Protein AF-A0AAE7J3V5-F1 (afdb_monomer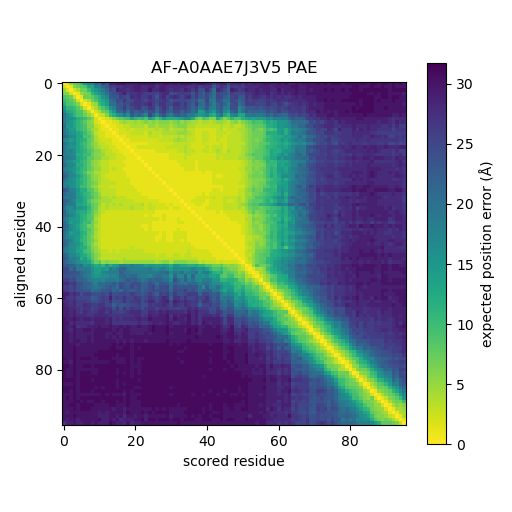)

Nearest PDB structures (foldseek):
  2dam-assembly1_A  TM=4.333E-01  e=5.849E+00  Homo sapiens

Structure (mmCIF, N/CA/C/O backbone):
data_AF-A0AAE7J3V5-F1
#
_entry.id   AF-A0AAE7J3V5-F1
#
loop_
_atom_site.group_PDB
_atom_site.id
_atom_site.type_symbol
_atom_site.label_atom_id
_atom_site.label_alt_id
_atom_site.label_comp_id
_atom_site.label_asym_id
_atom_site.label_entity_id
_atom_site.label_seq_id
_atom_site.pdbx_PDB_ins_code
_atom_site.Cartn_x
_atom_site.Cartn_y
_atom_site.Cartn_z
_atom_site.occupancy
_atom_site.B_iso_or_equiv
_atom_site.auth_seq_id
_atom_site.auth_comp_id
_atom_site.auth_asym_id
_atom_site.auth_atom_id
_atom_site.pdbx_PDB_model_num
ATOM 1 N N . MET A 1 1 ? 2.082 12.326 41.416 1.00 49.47 1 MET A N 1
ATOM 2 C CA . MET A 1 1 ? 0.966 12.923 40.647 1.00 49.47 1 MET A CA 1
ATOM 3 C C . MET A 1 1 ? 1.430 13.110 39.204 1.00 49.47 1 MET A C 1
ATOM 5 O O . MET A 1 1 ? 2.551 13.563 39.048 1.00 49.47 1 MET A O 1
ATOM 9 N N . ASN A 1 2 ? 0.601 12.749 38.207 1.00 49.44 2 ASN A N 1
ATOM 10 C CA . ASN A 1 2 ? 0.744 12.995 36.744 1.00 49.44 2 ASN A CA 1
ATOM 11 C C . ASN A 1 2 ? 0.938 11.767 35.818 1.00 49.44 2 ASN A C 1
ATOM 13 O O . ASN A 1 2 ? 1.524 11.871 34.750 1.00 49.44 2 ASN A O 1
ATOM 17 N N . ASN A 1 3 ? 0.323 10.627 36.156 1.00 55.09 3 ASN A N 1
ATOM 18 C CA . ASN A 1 3 ? 0.124 9.472 35.256 1.00 55.09 3 ASN A CA 1
ATOM 19 C C . ASN A 1 3 ? -1.255 9.503 34.553 1.00 55.09 3 ASN A C 1
ATOM 21 O O . ASN A 1 3 ? -1.957 8.495 34.519 1.00 55.09 3 ASN A O 1
ATOM 25 N N . ARG A 1 4 ? -1.712 10.661 34.055 1.00 56.12 4 ARG A N 1
ATOM 26 C CA . ARG A 1 4 ? -3.101 10.810 33.559 1.00 56.12 4 ARG A CA 1
ATOM 27 C C . ARG A 1 4 ? -3.275 11.305 32.131 1.00 56.12 4 ARG A C 1
ATOM 29 O O . ARG A 1 4 ? -4.404 11.538 31.736 1.00 56.12 4 ARG A O 1
ATOM 36 N N . ILE A 1 5 ? -2.211 11.373 31.337 1.00 58.59 5 ILE A N 1
ATOM 37 C CA . ILE A 1 5 ? -2.322 11.564 29.885 1.00 58.59 5 ILE A CA 1
ATOM 38 C C . ILE A 1 5 ? -1.302 10.637 29.207 1.00 58.59 5 ILE A C 1
ATOM 40 O O . ILE A 1 5 ? -0.435 11.055 28.452 1.00 58.59 5 ILE A O 1
ATOM 44 N N . ARG A 1 6 ? -1.429 9.321 29.433 1.00 53.75 6 ARG A N 1
ATOM 45 C CA . ARG A 1 6 ? -1.160 8.375 28.340 1.00 53.75 6 ARG A CA 1
ATOM 46 C C . ARG A 1 6 ? -2.332 8.508 27.372 1.00 53.75 6 ARG A C 1
ATOM 48 O O . ARG A 1 6 ? -3.134 7.593 27.229 1.00 53.75 6 ARG A O 1
ATOM 55 N N . VAL A 1 7 ? -2.459 9.681 26.739 1.00 55.88 7 VAL A N 1
ATOM 56 C CA . VAL A 1 7 ? -3.067 9.735 25.410 1.00 55.88 7 VAL A CA 1
ATOM 57 C C . VAL A 1 7 ? -2.395 8.595 24.683 1.00 55.88 7 VAL A C 1
ATOM 59 O O . VAL A 1 7 ? -1.166 8.508 24.705 1.00 55.88 7 VAL A O 1
ATOM 62 N N . LEU A 1 8 ? -3.198 7.659 24.194 1.00 57.03 8 LEU A N 1
ATOM 63 C CA . LEU A 1 8 ? -2.754 6.558 23.373 1.00 57.03 8 LEU A CA 1
ATOM 64 C C . LEU A 1 8 ? -2.089 7.163 22.133 1.00 57.03 8 LEU A C 1
ATOM 66 O O . LEU A 1 8 ? -2.703 7.248 21.073 1.00 57.03 8 LEU A O 1
ATOM 70 N N . GLN A 1 9 ? -0.851 7.641 22.282 1.00 52.81 9 GLN A N 1
ATOM 71 C CA . GLN A 1 9 ? 0.050 7.996 21.212 1.00 52.81 9 GLN A CA 1
ATOM 72 C C . GLN A 1 9 ? 0.217 6.691 20.459 1.00 52.81 9 GLN A C 1
ATOM 74 O O . GLN A 1 9 ? 1.059 5.857 20.794 1.00 52.81 9 GLN A O 1
ATOM 79 N N . ARG A 1 10 ? -0.650 6.484 19.468 1.00 63.28 10 ARG A N 1
ATOM 80 C CA . ARG A 1 10 ? -0.405 5.579 18.361 1.00 63.28 10 ARG A CA 1
ATOM 81 C C . ARG A 1 10 ? 0.848 6.127 17.705 1.00 63.28 10 ARG A C 1
ATOM 83 O O . ARG A 1 10 ? 0.781 6.993 16.842 1.00 63.28 10 ARG A O 1
ATOM 90 N N . GLN A 1 11 ? 1.998 5.737 18.242 1.00 78.88 11 GLN A N 1
ATOM 91 C CA . GLN A 1 11 ? 3.277 6.146 17.704 1.00 78.88 11 GLN A CA 1
ATOM 92 C C . GLN A 1 11 ? 3.321 5.618 16.273 1.00 78.88 11 GLN A C 1
ATOM 94 O O . GLN A 1 11 ? 3.126 4.410 16.096 1.00 78.88 11 GLN A O 1
ATOM 99 N N . PRO A 1 12 ? 3.555 6.475 15.266 1.00 85.75 12 PRO A N 1
ATOM 100 C CA . PRO A 1 12 ? 3.717 6.015 13.900 1.00 85.75 12 PRO A CA 1
ATOM 101 C C . PRO A 1 12 ? 4.795 4.932 13.859 1.00 85.75 12 PRO A C 1
ATOM 103 O O . PRO A 1 12 ? 5.914 5.132 14.339 1.00 85.75 12 PRO A O 1
ATOM 106 N N . LYS A 1 13 ? 4.449 3.758 13.332 1.00 89.06 13 LYS A N 1
ATOM 107 C CA . LYS A 1 13 ? 5.404 2.675 13.095 1.00 89.06 13 LYS A CA 1
ATOM 108 C C . LYS A 1 13 ? 5.666 2.607 11.601 1.00 89.06 13 LYS A C 1
ATOM 110 O O . LYS A 1 13 ? 4.741 2.419 10.818 1.00 89.06 13 LYS A O 1
ATOM 115 N N . ARG A 1 14 ? 6.929 2.780 11.212 1.00 91.75 14 ARG A N 1
ATOM 116 C CA . ARG A 1 14 ? 7.362 2.627 9.824 1.00 91.75 14 ARG A CA 1
ATOM 117 C C . ARG A 1 14 ? 7.730 1.172 9.583 1.00 91.75 14 ARG A C 1
ATOM 119 O O . ARG A 1 14 ? 8.587 0.633 10.277 1.00 91.75 14 ARG A O 1
ATOM 126 N N . ILE A 1 15 ? 7.100 0.579 8.583 1.00 92.38 15 ILE A N 1
ATOM 127 C CA . ILE A 1 15 ? 7.448 -0.741 8.067 1.00 92.38 15 ILE A CA 1
ATOM 128 C C . ILE A 1 15 ? 8.045 -0.577 6.669 1.00 92.38 15 ILE A C 1
ATOM 130 O O . ILE A 1 15 ? 7.619 0.293 5.910 1.00 92.38 15 ILE A O 1
ATOM 134 N N . SER A 1 16 ? 9.040 -1.398 6.350 1.00 95.19 16 SER A N 1
ATOM 135 C CA . SER A 1 16 ? 9.566 -1.549 4.994 1.00 95.19 16 SER A CA 1
ATOM 136 C C . SER A 1 16 ? 9.254 -2.963 4.537 1.00 95.19 16 SER A C 1
ATOM 138 O O . SER A 1 16 ? 9.530 -3.914 5.266 1.00 95.19 16 SER A O 1
ATOM 140 N N . ILE A 1 17 ? 8.693 -3.094 3.343 1.00 93.50 17 ILE A N 1
ATOM 141 C CA . ILE A 1 17 ? 8.385 -4.380 2.723 1.00 93.50 17 ILE A CA 1
ATOM 142 C C . ILE A 1 17 ? 8.913 -4.369 1.293 1.00 93.50 17 ILE A C 1
ATOM 144 O O . ILE A 1 17 ? 8.895 -3.331 0.632 1.00 93.50 17 ILE A O 1
ATOM 148 N N . THR A 1 18 ? 9.383 -5.518 0.822 1.00 97.25 18 THR A N 1
ATOM 149 C CA . THR A 1 18 ? 9.710 -5.702 -0.593 1.00 97.25 18 THR A CA 1
ATOM 150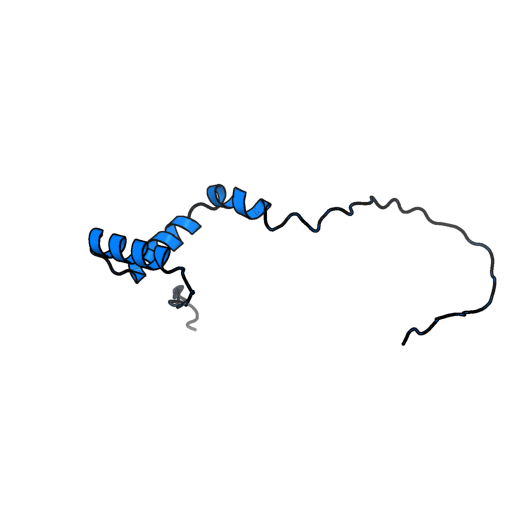 C C . THR A 1 18 ? 8.440 -6.118 -1.323 1.00 97.25 18 THR A C 1
ATOM 152 O O . THR A 1 18 ? 7.780 -7.073 -0.917 1.00 97.25 18 THR A O 1
ATOM 155 N N . LEU A 1 19 ? 8.098 -5.399 -2.390 1.00 95.56 19 LEU A N 1
ATOM 156 C CA . LEU A 1 19 ? 6.954 -5.686 -3.254 1.00 95.56 19 LEU A CA 1
ATOM 157 C C . LEU A 1 19 ? 7.442 -6.141 -4.629 1.00 95.56 19 LEU A C 1
ATOM 159 O O . LEU A 1 19 ? 8.555 -5.818 -5.043 1.00 95.56 19 LEU A O 1
ATOM 163 N N . SER A 1 20 ? 6.598 -6.877 -5.348 1.00 97.69 20 SER A N 1
ATOM 164 C CA . SER A 1 20 ? 6.832 -7.127 -6.768 1.00 97.69 20 SER A CA 1
ATOM 165 C C . SER A 1 20 ? 6.658 -5.832 -7.565 1.00 97.69 20 SER A C 1
ATOM 167 O O . SER A 1 20 ? 5.866 -4.962 -7.193 1.00 97.69 20 SER A O 1
ATOM 169 N N . HIS A 1 21 ? 7.379 -5.717 -8.680 1.00 97.69 21 HIS A N 1
ATOM 170 C CA . HIS A 1 21 ? 7.326 -4.540 -9.551 1.00 97.69 21 HIS A CA 1
ATOM 171 C C . HIS A 1 21 ? 5.893 -4.219 -10.001 1.00 97.69 21 HIS A C 1
ATOM 173 O O . HIS A 1 21 ? 5.438 -3.094 -9.835 1.00 97.69 21 HIS A O 1
ATOM 179 N N . ASN A 1 22 ? 5.140 -5.235 -10.432 1.00 97.88 22 ASN A N 1
ATOM 180 C CA . ASN A 1 22 ? 3.756 -5.067 -10.882 1.00 97.88 22 ASN 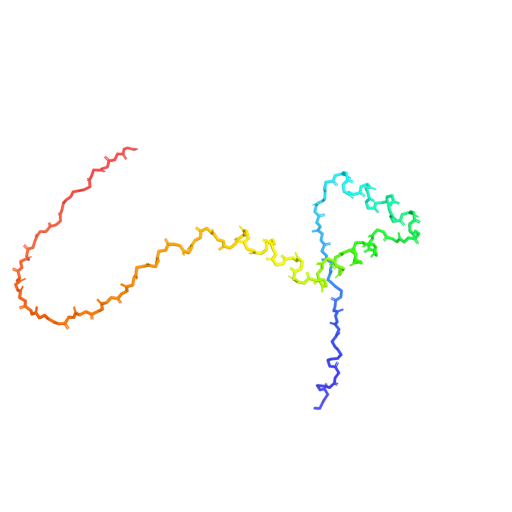A CA 1
ATOM 181 C C . ASN A 1 22 ? 2.840 -4.481 -9.793 1.00 97.88 22 ASN A C 1
ATOM 183 O O . ASN A 1 22 ? 1.954 -3.688 -10.092 1.00 97.88 22 ASN A O 1
ATOM 187 N N . VAL A 1 23 ? 3.039 -4.869 -8.527 1.00 97.31 23 VAL A N 1
ATOM 188 C CA . VAL A 1 23 ? 2.252 -4.334 -7.403 1.00 97.31 23 VAL A CA 1
ATOM 189 C C . VAL A 1 23 ? 2.640 -2.889 -7.118 1.00 97.31 23 VAL A C 1
ATOM 191 O O . VAL A 1 23 ? 1.764 -2.063 -6.880 1.00 97.31 23 VAL A O 1
ATOM 194 N N . HIS A 1 24 ? 3.936 -2.578 -7.154 1.00 97.81 24 HIS A N 1
ATOM 195 C CA . HIS A 1 24 ? 4.413 -1.209 -6.993 1.00 97.81 24 HIS A CA 1
ATOM 196 C C . HIS A 1 24 ? 3.822 -0.277 -8.059 1.00 97.81 24 HIS A C 1
ATOM 198 O O . HIS A 1 24 ? 3.296 0.778 -7.714 1.00 97.81 24 HIS A O 1
ATOM 204 N N . ASP A 1 25 ? 3.847 -0.686 -9.325 1.00 98.19 25 ASP A N 1
ATOM 205 C CA . ASP A 1 25 ? 3.356 0.138 -10.429 1.00 98.19 25 ASP A CA 1
ATOM 206 C C . ASP A 1 25 ? 1.842 0.337 -10.352 1.00 98.19 25 ASP A C 1
ATOM 208 O O . ASP A 1 25 ? 1.362 1.460 -10.471 1.00 98.19 25 ASP A O 1
ATOM 212 N N . ALA A 1 26 ? 1.088 -0.720 -10.034 1.00 98.00 26 ALA A N 1
ATOM 213 C CA . ALA A 1 26 ? -0.351 -0.610 -9.813 1.00 98.00 26 ALA A CA 1
ATOM 214 C C . ALA A 1 26 ? -0.696 0.346 -8.655 1.00 98.00 26 ALA A C 1
ATOM 216 O O . ALA A 1 26 ? -1.664 1.103 -8.745 1.00 98.00 26 ALA A O 1
ATOM 217 N N . LEU A 1 27 ? 0.088 0.331 -7.569 1.00 97.81 27 LEU A N 1
ATOM 218 C CA . LEU A 1 27 ? -0.074 1.276 -6.461 1.00 97.81 27 LEU A CA 1
ATOM 219 C C . LEU A 1 27 ? 0.248 2.709 -6.889 1.00 97.81 27 LEU A C 1
ATOM 221 O O . LEU A 1 27 ? -0.470 3.623 -6.487 1.00 97.81 27 LEU A O 1
ATOM 225 N N .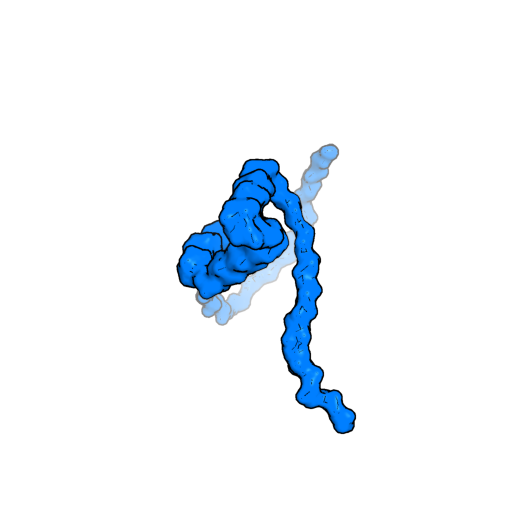 LEU A 1 28 ? 1.300 2.905 -7.686 1.00 98.19 28 LEU A N 1
ATOM 226 C CA . LEU A 1 28 ? 1.699 4.219 -8.176 1.00 98.19 28 LEU A CA 1
ATOM 227 C C . LEU A 1 28 ? 0.615 4.819 -9.075 1.00 98.19 28 LEU A C 1
ATOM 229 O O . LEU A 1 28 ? 0.093 5.879 -8.735 1.00 98.19 28 LEU A O 1
ATOM 233 N N . THR A 1 29 ? 0.201 4.105 -10.125 1.00 98.44 29 THR A N 1
ATOM 234 C CA . THR A 1 29 ? -0.858 4.552 -1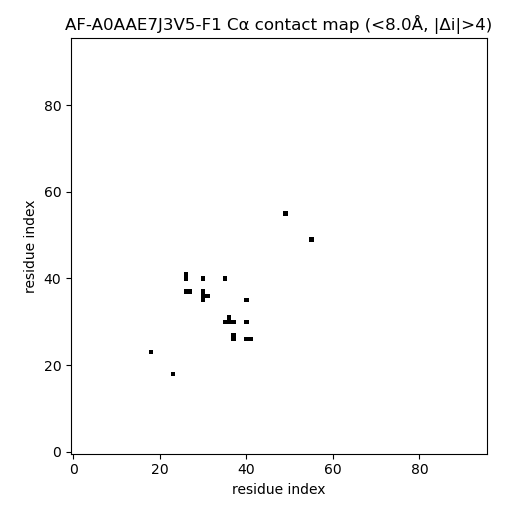1.045 1.00 98.44 29 THR A CA 1
ATOM 235 C C . THR A 1 29 ? -2.140 4.887 -10.290 1.00 98.44 29 THR A C 1
ATOM 237 O O . THR A 1 29 ? -2.676 5.982 -10.422 1.00 98.44 29 THR A O 1
ATOM 240 N N . ARG A 1 30 ? -2.590 3.993 -9.399 1.00 98.31 30 ARG A N 1
ATOM 241 C CA . ARG A 1 30 ? -3.795 4.241 -8.601 1.00 98.31 30 ARG A CA 1
ATOM 242 C C . ARG A 1 30 ? -3.651 5.460 -7.684 1.00 98.31 30 ARG A C 1
ATOM 244 O O . ARG A 1 30 ? -4.624 6.172 -7.457 1.00 98.31 30 ARG A O 1
ATOM 251 N N . SER A 1 31 ? -2.464 5.696 -7.126 1.00 98.12 31 SER A N 1
ATOM 252 C CA . SER A 1 31 ? -2.221 6.856 -6.263 1.00 98.12 31 SER A CA 1
ATOM 253 C C . SER A 1 31 ? -2.284 8.178 -7.034 1.00 98.12 31 SER A C 1
ATOM 255 O O . SER A 1 31 ? -2.828 9.155 -6.517 1.00 98.12 31 SER A O 1
ATOM 257 N N . GLU A 1 32 ? -1.799 8.186 -8.278 1.00 98.12 32 GLU A N 1
ATOM 258 C CA . GLU A 1 32 ? -1.868 9.330 -9.189 1.00 98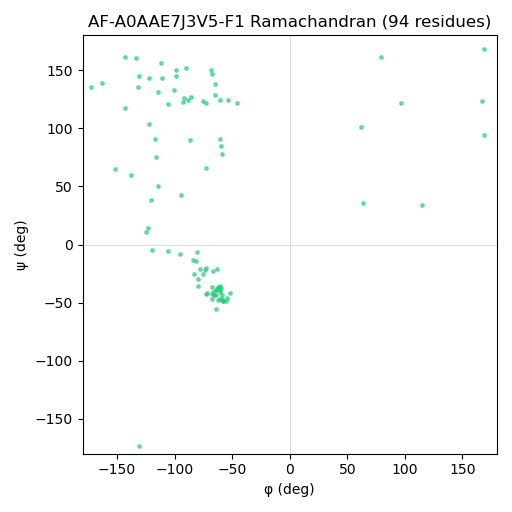.12 32 GLU A CA 1
ATOM 259 C C . GLU A 1 32 ? -3.314 9.608 -9.609 1.00 98.12 32 GLU A C 1
ATOM 261 O O . GLU A 1 32 ? -3.773 10.744 -9.478 1.00 98.12 32 GLU A O 1
ATOM 266 N N . ASP A 1 33 ? -4.055 8.565 -9.997 1.00 98.12 33 ASP A N 1
ATOM 267 C CA . ASP A 1 33 ? -5.473 8.656 -10.369 1.00 98.12 33 ASP A CA 1
ATOM 268 C C . ASP A 1 33 ? -6.345 9.177 -9.211 1.00 98.12 33 ASP A C 1
ATOM 270 O O . ASP A 1 33 ? -7.242 9.997 -9.409 1.00 98.12 33 ASP A O 1
ATOM 274 N N . GLU A 1 34 ? -6.080 8.725 -7.979 1.00 97.69 34 GLU A N 1
ATOM 275 C CA . GLU A 1 34 ? -6.788 9.176 -6.772 1.00 97.69 34 GLU A CA 1
ATOM 276 C C . GLU A 1 34 ? -6.268 10.522 -6.222 1.00 97.69 34 GLU A C 1
ATOM 278 O O . GLU A 1 34 ? -6.842 11.056 -5.267 1.00 97.69 34 GLU A O 1
ATOM 283 N N . GLY A 1 35 ? -5.179 11.068 -6.775 1.00 97.88 35 GLY A N 1
ATOM 284 C CA . GLY A 1 35 ? -4.577 12.327 -6.330 1.00 97.88 35 GLY A CA 1
ATOM 285 C C . GLY A 1 35 ? -4.029 12.290 -4.896 1.00 97.88 35 GLY A C 1
ATOM 286 O O . GLY A 1 35 ? -4.129 13.279 -4.166 1.00 97.88 35 GLY A O 1
ATOM 287 N N . ARG A 1 36 ? -3.474 11.153 -4.454 1.00 97.38 36 ARG A N 1
ATOM 288 C CA . ARG A 1 36 ? -2.925 10.961 -3.097 1.00 97.38 36 ARG A CA 1
ATOM 289 C C . ARG A 1 36 ? -1.556 10.301 -3.117 1.00 97.38 36 ARG A C 1
ATOM 291 O O . ARG A 1 36 ? -1.183 9.640 -4.073 1.00 97.38 36 ARG A O 1
ATOM 298 N N . SER A 1 37 ? -0.794 10.438 -2.032 1.00 97.94 37 SER A N 1
ATOM 299 C CA . SER A 1 37 ? 0.509 9.775 -1.955 1.00 97.94 37 SER A CA 1
ATOM 300 C C . SER A 1 37 ? 0.360 8.253 -1.882 1.00 97.94 37 SER A C 1
ATOM 302 O O . SER A 1 37 ? -0.536 7.733 -1.211 1.00 97.94 37 SER A O 1
ATOM 304 N N . VAL A 1 38 ? 1.315 7.530 -2.473 1.00 97.00 38 VAL A N 1
ATOM 305 C CA . VAL A 1 38 ? 1.416 6.063 -2.370 1.00 97.00 38 VAL A CA 1
ATOM 306 C C . VAL A 1 38 ? 1.384 5.603 -0.910 1.00 97.00 38 VAL A C 1
ATOM 308 O O . VAL A 1 38 ? 0.697 4.648 -0.568 1.00 97.00 38 VAL A O 1
ATOM 311 N N . SER A 1 39 ? 2.073 6.310 -0.009 1.00 95.38 39 SER A N 1
ATOM 312 C CA . SER A 1 39 ? 2.076 5.990 1.424 1.00 95.38 39 SER A CA 1
ATOM 313 C C . SER A 1 39 ? 0.691 6.092 2.070 1.00 95.38 39 SER A C 1
ATOM 315 O O . SER A 1 39 ? 0.359 5.269 2.924 1.00 95.38 39 SER A O 1
ATOM 317 N N . ASN A 1 40 ? -0.120 7.073 1.666 1.00 96.50 40 ASN A N 1
ATOM 318 C CA . ASN A 1 40 ? -1.476 7.248 2.170 1.00 96.50 40 ASN A CA 1
ATOM 319 C C . ASN A 1 40 ? -2.419 6.178 1.605 1.00 96.50 40 ASN A C 1
ATOM 321 O O . ASN A 1 40 ? -3.175 5.582 2.368 1.00 96.50 40 ASN A O 1
ATOM 325 N N . LEU A 1 41 ? -2.302 5.874 0.307 1.00 97.44 41 LEU A N 1
ATOM 326 C CA . LEU A 1 41 ? -3.031 4.773 -0.324 1.00 97.44 41 LEU A CA 1
ATOM 327 C C . LEU A 1 41 ? -2.710 3.435 0.358 1.00 97.44 41 LEU A C 1
ATOM 329 O O . LEU A 1 41 ? -3.619 2.709 0.746 1.00 97.44 41 LEU A O 1
ATOM 333 N N . CYS A 1 42 ? -1.430 3.129 0.580 1.00 96.19 42 CYS A N 1
ATOM 334 C CA . CYS A 1 42 ? -1.016 1.915 1.282 1.00 96.19 42 CYS A CA 1
ATOM 335 C C . CYS A 1 42 ? -1.590 1.840 2.700 1.00 96.19 42 CYS A C 1
ATOM 337 O O . CYS A 1 42 ? -2.054 0.778 3.108 1.00 96.19 42 CYS A O 1
ATOM 339 N N . ALA A 1 43 ? -1.575 2.947 3.449 1.00 94.38 43 ALA A N 1
ATOM 340 C CA . ALA A 1 43 ? -2.160 2.989 4.787 1.00 94.38 43 ALA A CA 1
ATOM 341 C C . ALA A 1 43 ? -3.662 2.674 4.749 1.00 94.38 43 ALA A C 1
ATOM 343 O O . ALA A 1 43 ? -4.115 1.805 5.489 1.00 94.38 43 ALA A O 1
ATOM 344 N N . PHE A 1 44 ? -4.406 3.302 3.833 1.00 95.06 44 PHE A N 1
ATOM 345 C CA . PHE A 1 44 ? -5.831 3.036 3.638 1.00 95.06 44 PHE A CA 1
ATOM 346 C C . PHE A 1 44 ? -6.103 1.565 3.297 1.00 95.06 44 PHE A C 1
ATOM 348 O O . PHE A 1 44 ? -6.936 0.937 3.943 1.00 95.06 44 PHE A O 1
ATOM 355 N N . LEU A 1 45 ? -5.371 0.995 2.334 1.00 94.81 45 LEU A N 1
ATOM 356 C CA . LEU A 1 45 ? -5.559 -0.397 1.913 1.00 94.81 45 LEU A CA 1
ATOM 357 C C . LEU A 1 45 ? -5.237 -1.391 3.033 1.00 94.81 45 LEU A C 1
ATOM 359 O O . LEU A 1 45 ? -5.942 -2.384 3.195 1.00 94.81 45 LEU A O 1
ATOM 363 N N . LEU A 1 46 ? -4.192 -1.129 3.822 1.00 93.19 46 LEU A N 1
ATOM 364 C CA . LEU A 1 46 ?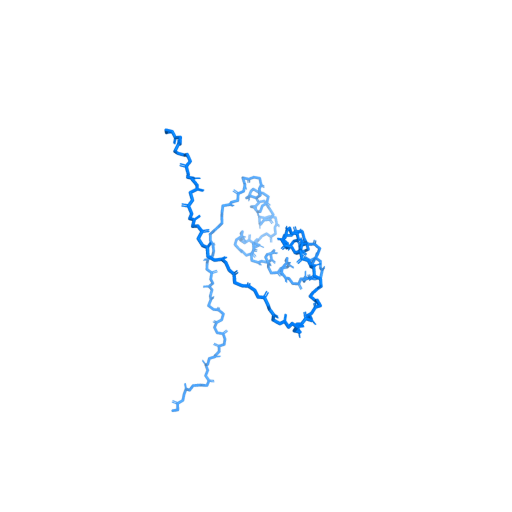 -3.849 -1.951 4.983 1.00 93.19 46 LEU A CA 1
ATOM 365 C C . LEU A 1 46 ? -4.926 -1.864 6.070 1.00 93.19 46 LEU A C 1
ATOM 367 O O . LEU A 1 46 ? -5.308 -2.887 6.634 1.00 93.19 46 LEU A O 1
ATOM 371 N N . GLU A 1 47 ? -5.432 -0.665 6.358 1.00 91.75 47 GLU A N 1
ATOM 372 C CA . GLU A 1 47 ? -6.520 -0.469 7.320 1.00 91.75 47 GLU A CA 1
ATOM 373 C C . GLU A 1 47 ? -7.814 -1.150 6.859 1.00 91.75 47 GLU A C 1
ATOM 375 O O . GLU A 1 47 ? -8.460 -1.830 7.655 1.00 91.75 47 GLU A O 1
ATOM 380 N N . GLU A 1 48 ? -8.170 -1.021 5.579 1.00 92.88 48 GLU A N 1
ATOM 381 C CA . GLU A 1 48 ? -9.338 -1.663 4.974 1.00 92.88 48 GLU A CA 1
ATOM 382 C C . GLU A 1 48 ? -9.229 -3.190 5.027 1.00 92.88 48 GLU A C 1
ATOM 384 O O . GLU A 1 48 ? -10.154 -3.855 5.498 1.00 92.88 48 GLU A O 1
ATOM 389 N N . ALA A 1 49 ? -8.080 -3.746 4.631 1.00 89.69 49 ALA A N 1
ATOM 390 C CA . ALA A 1 49 ? -7.837 -5.183 4.667 1.00 89.69 49 ALA A CA 1
ATOM 391 C C . ALA A 1 49 ? -7.937 -5.750 6.090 1.00 89.69 49 ALA A C 1
ATOM 393 O O . ALA A 1 49 ? -8.428 -6.859 6.270 1.00 89.69 49 ALA A O 1
ATOM 394 N N . LEU A 1 50 ? -7.507 -5.006 7.113 1.00 90.38 50 LEU A N 1
ATOM 395 C CA . LEU A 1 50 ? -7.549 -5.448 8.512 1.00 90.38 50 LEU A CA 1
ATOM 396 C C . LEU A 1 50 ? -8.903 -5.209 9.203 1.00 90.38 50 LEU A C 1
ATOM 398 O O . LEU A 1 50 ? -9.136 -5.757 10.282 1.00 90.38 50 LEU A O 1
ATOM 402 N N . ARG A 1 51 ? -9.797 -4.405 8.615 1.00 87.06 51 ARG A N 1
ATOM 403 C CA . ARG A 1 51 ? -11.081 -4.016 9.223 1.00 87.06 51 ARG A CA 1
ATOM 404 C C . ARG A 1 51 ? -12.120 -5.138 9.243 1.00 87.06 51 ARG A C 1
ATOM 406 O O . ARG A 1 51 ? -13.021 -5.081 10.078 1.00 87.06 51 ARG A O 1
ATOM 413 N N . ASP A 1 52 ? -11.996 -6.146 8.379 1.00 78.06 52 ASP A N 1
ATOM 414 C CA . ASP A 1 52 ? -12.904 -7.299 8.329 1.00 78.06 52 ASP A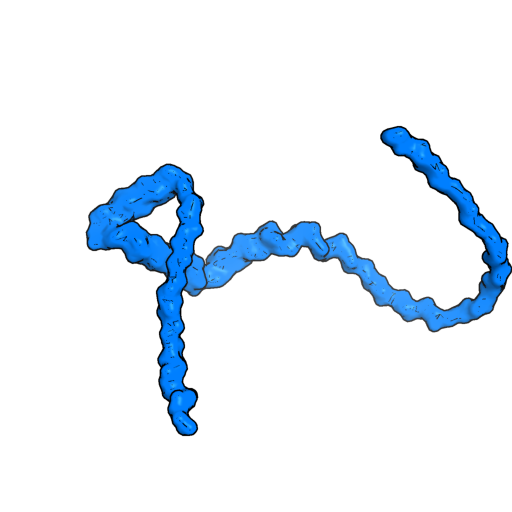 CA 1
ATOM 415 C C . ASP A 1 52 ? -12.178 -8.626 8.644 1.00 78.06 52 ASP A C 1
ATOM 417 O O . ASP A 1 52 ? -11.670 -9.316 7.752 1.00 78.06 52 ASP A O 1
ATOM 421 N N . PRO A 1 53 ? -12.138 -9.027 9.928 1.00 64.06 53 PRO A N 1
ATOM 422 C CA . PRO A 1 53 ? -11.570 -10.305 10.337 1.00 64.06 53 PRO A CA 1
ATOM 423 C C . PRO A 1 53 ? -12.363 -11.514 9.831 1.00 64.06 53 PRO A C 1
ATOM 425 O O . PRO A 1 53 ? -11.800 -12.602 9.755 1.00 64.06 53 PRO A O 1
ATOM 428 N N . LEU A 1 54 ? -13.654 -11.360 9.507 1.00 60.50 54 LEU A N 1
ATOM 429 C CA . LEU A 1 54 ? -14.516 -12.467 9.083 1.00 60.50 54 LEU A CA 1
ATOM 430 C C . LEU A 1 54 ? -14.287 -12.811 7.608 1.00 60.50 54 LEU A C 1
ATOM 432 O O . LEU A 1 54 ? -14.245 -13.993 7.269 1.00 60.50 54 LEU A O 1
ATOM 436 N N . ARG A 1 55 ? -14.024 -11.812 6.754 1.00 58.66 55 ARG A N 1
ATOM 437 C CA . ARG A 1 55 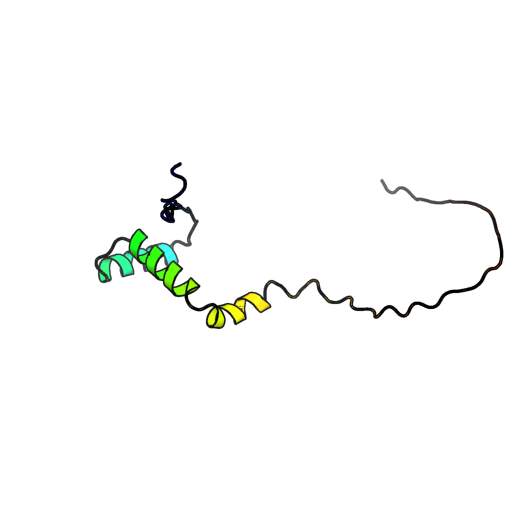? -13.507 -12.036 5.390 1.00 58.66 55 ARG A CA 1
ATOM 438 C C . ARG A 1 55 ? -12.111 -12.665 5.387 1.00 58.66 55 ARG A C 1
ATOM 440 O O . ARG A 1 55 ? -11.853 -13.571 4.599 1.00 58.66 55 ARG A O 1
ATOM 447 N N . ASN A 1 56 ? -11.237 -12.256 6.306 1.00 55.06 56 ASN A N 1
ATOM 448 C CA . ASN A 1 56 ? -9.879 -12.807 6.417 1.00 55.06 56 ASN A CA 1
ATOM 449 C C . ASN A 1 56 ? -9.805 -14.140 7.184 1.00 55.06 56 ASN A C 1
ATOM 451 O O . ASN A 1 56 ? -8.796 -14.845 7.115 1.00 55.06 56 ASN A O 1
ATOM 455 N N . GLY A 1 57 ? -10.866 -14.519 7.901 1.00 53.69 57 GLY A N 1
ATOM 456 C CA . GLY A 1 57 ? -10.952 -15.757 8.679 1.00 53.69 57 GLY A CA 1
ATOM 457 C C . GLY A 1 57 ? -10.863 -17.028 7.830 1.00 53.69 57 GLY A C 1
ATOM 458 O O . GLY A 1 57 ? -10.457 -18.069 8.341 1.00 53.69 57 GLY A O 1
ATOM 459 N N . GLN A 1 58 ? -11.149 -16.945 6.526 1.00 53.09 58 GLN A N 1
ATOM 460 C CA . GLN A 1 58 ? -10.949 -18.065 5.600 1.00 53.09 58 GLN A CA 1
ATOM 461 C C . GLN A 1 58 ? -9.469 -18.296 5.243 1.00 53.09 58 GLN A C 1
ATOM 463 O O . GLN A 1 58 ? -9.088 -19.430 4.969 1.00 53.09 58 GLN A O 1
ATOM 468 N N . ALA A 1 59 ? -8.607 -17.273 5.325 1.00 54.31 59 ALA A N 1
ATOM 469 C CA . ALA A 1 59 ? -7.160 -17.431 5.138 1.00 54.31 59 ALA A CA 1
ATOM 470 C C . ALA A 1 59 ? -6.460 -17.976 6.400 1.00 54.31 59 ALA A C 1
ATOM 472 O O . ALA A 1 59 ? -5.470 -18.702 6.304 1.00 54.31 59 ALA A O 1
ATOM 473 N N . ASN A 1 60 ? -6.999 -17.682 7.590 1.00 51.88 60 ASN A N 1
ATOM 474 C CA . ASN A 1 60 ? -6.418 -18.111 8.868 1.00 51.88 60 ASN A CA 1
ATOM 475 C C . ASN A 1 60 ? -6.591 -19.615 9.164 1.00 51.88 60 ASN A C 1
ATOM 477 O O . ASN A 1 60 ? -5.822 -20.170 9.944 1.00 51.88 60 ASN A O 1
ATOM 481 N N . MET A 1 61 ? -7.541 -20.301 8.517 1.00 52.03 61 MET A N 1
ATOM 482 C CA . MET A 1 61 ? -7.692 -21.761 8.649 1.00 52.03 61 MET A CA 1
ATOM 483 C C . MET A 1 61 ? -6.657 -22.551 7.827 1.00 52.03 61 MET A C 1
ATOM 485 O O . MET A 1 61 ? -6.371 -23.700 8.151 1.00 52.03 61 MET A O 1
ATOM 489 N N . ALA A 1 62 ? -6.051 -21.950 6.796 1.00 51.66 62 ALA A N 1
ATOM 490 C CA . ALA A 1 62 ? -5.117 -22.648 5.907 1.00 51.66 62 ALA A CA 1
ATOM 491 C C . ALA A 1 62 ? -3.675 -22.720 6.452 1.00 51.66 62 ALA A C 1
ATOM 493 O O . ALA A 1 62 ? -2.943 -23.646 6.117 1.00 51.66 62 ALA A O 1
ATOM 494 N N . TYR A 1 63 ? -3.264 -21.784 7.317 1.00 54.12 63 TYR A N 1
ATOM 495 C CA . TYR A 1 63 ? -1.893 -21.731 7.856 1.00 54.12 63 TYR A CA 1
ATOM 496 C C . TYR A 1 63 ? -1.711 -22.411 9.225 1.00 54.12 63 TYR A C 1
ATOM 498 O O . TYR A 1 63 ? -0.580 -22.564 9.681 1.00 54.12 63 TYR A O 1
ATOM 506 N N . GLY A 1 64 ? -2.797 -22.835 9.882 1.00 49.72 64 GLY A N 1
ATOM 507 C CA . GLY A 1 64 ? -2.758 -23.451 11.217 1.00 49.72 64 GLY A CA 1
ATOM 508 C C . GLY A 1 64 ? -2.976 -24.968 11.263 1.00 49.72 64 GLY A C 1
ATOM 509 O O . GLY A 1 64 ? -2.863 -25.558 12.336 1.00 49.72 64 GLY A O 1
ATOM 510 N N . GLN A 1 65 ? -3.293 -25.620 10.141 1.00 46.34 65 GLN A N 1
ATOM 511 C CA . GLN A 1 65 ? -3.823 -26.990 10.138 1.00 46.34 65 GLN A CA 1
ATOM 512 C C . GLN A 1 65 ? -2.886 -28.023 9.496 1.00 46.34 65 GLN A C 1
ATOM 514 O O . GLN A 1 65 ? -3.305 -28.812 8.660 1.00 46.34 65 GLN A O 1
ATOM 519 N N . THR A 1 66 ? -1.612 -28.066 9.897 1.00 50.03 66 THR A N 1
ATOM 520 C CA . THR A 1 66 ? -0.742 -29.220 9.573 1.00 50.03 66 THR A CA 1
ATOM 521 C C . THR A 1 66 ? -0.185 -29.963 10.785 1.00 50.03 66 THR A C 1
ATOM 523 O O . THR A 1 66 ? 0.393 -31.024 10.595 1.00 50.03 66 THR A O 1
ATOM 526 N N . ASN A 1 67 ? -0.409 -29.508 12.028 1.00 54.16 67 ASN A N 1
ATOM 527 C CA . ASN A 1 67 ? 0.251 -30.111 13.203 1.00 54.16 67 ASN A CA 1
ATOM 528 C C . ASN A 1 67 ? -0.673 -30.639 14.323 1.00 54.16 67 ASN A C 1
ATOM 530 O O . ASN A 1 67 ? -0.180 -30.936 15.407 1.00 54.16 67 ASN A O 1
ATOM 534 N N . ALA A 1 68 ? -1.983 -30.806 14.105 1.00 48.56 68 ALA A N 1
ATOM 535 C CA . ALA A 1 68 ? -2.918 -31.215 15.171 1.00 48.56 68 ALA A CA 1
ATOM 536 C C . ALA A 1 68 ? -3.675 -32.536 14.911 1.00 48.56 68 ALA A C 1
ATOM 538 O O . ALA A 1 68 ? -4.840 -32.665 15.274 1.00 48.56 68 ALA A O 1
ATOM 539 N N . LEU A 1 69 ? -3.018 -33.538 14.318 1.00 49.56 69 LEU A N 1
ATOM 540 C CA . LEU A 1 69 ? -3.529 -34.915 14.239 1.00 49.56 69 LEU A CA 1
ATOM 541 C C . LEU A 1 69 ? -2.610 -35.872 15.007 1.00 49.56 69 LEU A C 1
ATOM 543 O O . LEU A 1 69 ? -1.840 -36.630 14.427 1.00 49.56 69 LEU A O 1
ATOM 547 N N . ASN A 1 70 ? -2.698 -35.827 16.338 1.00 51.84 70 ASN A N 1
ATOM 548 C CA . ASN A 1 70 ? -2.440 -36.998 17.179 1.00 51.84 70 ASN A CA 1
ATOM 549 C C . ASN A 1 70 ? -3.243 -36.893 18.488 1.00 51.84 70 ASN A C 1
ATOM 551 O O . ASN A 1 70 ? -2.711 -36.713 19.579 1.00 51.84 70 ASN A O 1
ATOM 555 N N . THR A 1 71 ? -4.568 -36.927 18.359 1.00 48.72 71 THR A N 1
ATOM 556 C CA . THR A 1 71 ? -5.500 -37.169 19.463 1.00 48.72 71 THR A CA 1
ATOM 557 C C . THR A 1 71 ? -5.677 -38.677 19.628 1.00 48.72 71 THR A C 1
ATOM 559 O O . THR A 1 71 ? -6.558 -39.283 19.026 1.00 48.72 71 THR A O 1
ATOM 562 N N . GLY A 1 72 ? -4.837 -39.296 20.456 1.00 42.66 72 GLY A N 1
ATOM 563 C CA . GLY A 1 72 ? -5.161 -40.575 21.090 1.00 42.66 72 GLY A CA 1
ATOM 564 C C . GLY A 1 72 ? -5.800 -40.296 22.455 1.00 42.66 72 GLY A C 1
ATOM 565 O O . GLY A 1 72 ? -5.174 -39.604 23.260 1.00 42.66 72 GLY A O 1
ATOM 566 N N . PRO A 1 73 ? -7.027 -40.764 22.748 1.00 45.56 73 PRO A N 1
ATOM 567 C CA . PRO A 1 73 ? -7.640 -40.530 24.045 1.00 45.56 73 PRO A CA 1
ATOM 568 C C . PRO A 1 73 ? -6.942 -41.404 25.090 1.00 45.56 73 PRO A C 1
ATOM 570 O O . PRO A 1 73 ? -6.888 -42.628 24.974 1.00 45.56 73 PRO A O 1
ATOM 573 N N . GLY A 1 74 ? -6.390 -40.758 26.114 1.00 44.25 74 GLY A N 1
ATOM 574 C CA . GLY A 1 74 ? -5.915 -41.440 27.305 1.00 44.25 74 GLY A CA 1
ATOM 575 C C . GLY A 1 74 ? -7.083 -42.082 28.048 1.00 44.25 74 GLY A C 1
ATOM 576 O O . GLY A 1 74 ? -8.054 -41.406 28.372 1.00 44.25 74 GLY A O 1
ATOM 577 N N . ASN A 1 75 ? -6.952 -43.369 28.361 1.00 44.31 75 ASN A N 1
ATOM 578 C CA . ASN A 1 75 ? -7.702 -44.009 29.433 1.00 44.31 75 ASN A CA 1
ATOM 579 C C . ASN A 1 75 ? -6.685 -44.603 30.409 1.00 44.31 75 ASN A C 1
ATOM 581 O O . ASN A 1 75 ? -6.025 -45.599 30.120 1.00 44.31 75 ASN A O 1
ATOM 585 N N . GLY A 1 76 ? -6.514 -43.926 31.543 1.00 48.47 76 GLY A N 1
ATOM 586 C CA . GLY A 1 76 ? -5.682 -44.388 32.642 1.00 48.47 76 GLY A CA 1
ATOM 587 C C . GLY A 1 76 ? -6.372 -45.509 33.411 1.00 48.47 76 GLY A C 1
ATOM 588 O O . GLY A 1 76 ? -7.461 -45.309 33.937 1.00 48.47 76 GLY A O 1
ATOM 589 N N . PHE A 1 77 ? -5.701 -46.653 33.517 1.00 41.00 77 PHE A N 1
ATOM 590 C CA . PHE A 1 77 ? -5.919 -47.655 34.558 1.00 41.00 77 PHE A CA 1
ATOM 591 C C . PHE A 1 77 ? -4.561 -48.258 34.939 1.00 41.00 77 PHE A C 1
ATOM 593 O O . PHE A 1 77 ? -3.883 -48.866 34.117 1.00 41.00 77 PHE A O 1
ATOM 600 N N . ASN A 1 78 ? -4.167 -48.069 36.195 1.00 50.41 78 ASN A N 1
ATOM 601 C CA . ASN A 1 78 ? -3.143 -48.847 36.897 1.00 50.41 78 ASN A CA 1
ATOM 602 C C . ASN A 1 78 ? -3.793 -49.213 38.247 1.00 50.41 78 ASN A C 1
ATOM 604 O O . ASN A 1 78 ? -4.467 -48.333 38.794 1.00 50.41 78 ASN A O 1
ATOM 608 N N . PRO A 1 79 ? -3.704 -50.453 38.774 1.00 53.66 79 PRO A N 1
ATOM 609 C CA . PRO A 1 79 ? -2.443 -51.037 39.267 1.00 53.66 79 PRO A CA 1
ATOM 610 C C . PRO A 1 79 ? -2.310 -52.558 38.967 1.00 53.66 79 PRO A C 1
ATOM 612 O O . PRO A 1 79 ? -3.285 -53.217 38.624 1.00 53.66 79 PRO A O 1
ATOM 615 N N . SER A 1 80 ? -1.128 -53.188 39.001 1.00 44.84 80 SER A N 1
ATOM 616 C CA . SER A 1 80 ? -0.523 -53.815 40.197 1.00 44.84 80 SER A CA 1
ATOM 617 C C . SER A 1 80 ? 0.711 -54.686 39.817 1.00 44.84 80 SER A C 1
ATOM 619 O O . SER A 1 80 ? 0.942 -54.919 38.632 1.00 44.84 80 SER A O 1
ATOM 621 N N . PRO A 1 81 ? 1.529 -55.142 40.794 1.00 54.50 81 PRO A N 1
ATOM 622 C CA . PRO A 1 81 ? 2.985 -55.290 40.688 1.00 54.50 81 PRO A CA 1
ATOM 623 C C . PRO A 1 81 ? 3.466 -56.713 40.372 1.00 54.50 81 PRO A C 1
ATOM 625 O O . PRO A 1 81 ? 2.893 -57.691 40.847 1.00 54.50 81 PRO A O 1
ATOM 628 N N . GLY A 1 82 ? 4.608 -56.843 39.691 1.00 42.69 82 GLY A N 1
ATOM 629 C CA . GLY A 1 82 ? 5.316 -58.120 39.678 1.00 42.69 82 GLY A CA 1
ATOM 630 C C . GLY A 1 82 ? 6.430 -58.258 38.647 1.00 42.69 82 GLY A C 1
ATOM 631 O O . GLY A 1 82 ? 6.190 -58.222 37.451 1.00 42.69 82 GLY A O 1
ATOM 632 N N . MET A 1 83 ? 7.609 -58.576 39.177 1.00 47.97 83 MET A N 1
ATOM 633 C CA . MET A 1 83 ? 8.721 -59.297 38.554 1.00 47.97 83 MET A CA 1
ATOM 634 C C . MET A 1 83 ? 9.876 -58.505 37.932 1.00 47.97 83 MET A C 1
ATOM 636 O O . MET A 1 83 ? 9.762 -57.673 37.041 1.00 47.97 83 MET A O 1
ATOM 640 N N . ALA A 1 84 ? 11.031 -58.841 38.500 1.00 50.34 84 ALA A N 1
ATOM 641 C CA . ALA A 1 84 ? 12.363 -58.331 38.290 1.00 50.34 84 ALA A CA 1
ATOM 642 C C . ALA A 1 84 ? 13.111 -59.106 37.191 1.00 50.34 84 ALA A C 1
ATOM 644 O O . ALA A 1 84 ? 12.933 -60.311 37.045 1.00 50.34 84 ALA A O 1
ATOM 645 N N . GLY A 1 85 ? 14.045 -58.424 36.527 1.00 49.44 85 GLY A N 1
ATOM 646 C CA . GLY A 1 85 ? 15.141 -59.003 35.733 1.00 49.44 85 GLY A CA 1
ATOM 647 C C . GLY A 1 85 ? 15.806 -57.889 34.912 1.00 49.44 85 GLY A C 1
ATOM 648 O O . GLY A 1 85 ? 15.183 -57.363 34.006 1.00 49.44 85 GLY A O 1
ATOM 649 N N . LYS A 1 86 ? 16.892 -57.236 35.349 1.00 50.03 86 LYS A N 1
ATOM 650 C CA . LYS A 1 86 ? 18.321 -57.624 35.327 1.00 50.03 86 LYS A CA 1
ATOM 651 C C . LYS A 1 86 ? 18.935 -57.837 33.912 1.00 50.03 86 LYS A C 1
ATOM 653 O O . LYS A 1 86 ? 18.857 -58.936 33.383 1.00 50.03 86 LYS A O 1
ATOM 658 N N . HIS A 1 87 ? 19.681 -56.802 33.463 1.00 50.88 87 HIS A N 1
ATOM 659 C CA . HIS A 1 87 ? 20.846 -56.747 32.524 1.00 50.88 87 HIS A CA 1
ATOM 660 C C . HIS A 1 87 ? 20.627 -56.809 30.982 1.00 50.88 87 HIS A C 1
ATOM 662 O O . HIS A 1 87 ? 19.631 -57.372 30.547 1.00 50.88 87 HIS A O 1
ATOM 668 N N . PRO A 1 88 ? 21.611 -56.391 30.132 1.00 54.06 88 PRO A N 1
ATOM 669 C CA . PRO A 1 88 ? 22.269 -55.069 29.967 1.00 54.06 88 PRO A CA 1
ATOM 670 C C . PRO A 1 88 ? 22.322 -54.618 28.453 1.00 54.06 88 PRO A C 1
ATOM 672 O O . PRO A 1 88 ? 21.709 -55.281 27.619 1.00 54.06 88 PRO A O 1
ATOM 675 N N . PRO A 1 89 ? 22.998 -53.507 28.047 1.00 64.00 89 PRO A N 1
ATOM 676 C CA . PRO A 1 89 ? 22.857 -52.895 26.711 1.00 64.00 89 PRO A CA 1
ATOM 677 C C . PRO A 1 89 ? 23.966 -53.290 25.711 1.00 64.00 89 PRO A C 1
ATOM 679 O O . PRO A 1 89 ? 25.120 -53.399 26.106 1.00 64.00 89 PRO A O 1
ATOM 682 N N . ILE A 1 90 ? 23.630 -53.429 24.419 1.00 52.62 90 ILE A N 1
ATOM 683 C CA . ILE A 1 90 ? 24.512 -53.519 23.222 1.00 52.62 90 ILE A CA 1
ATOM 684 C C . ILE A 1 90 ? 23.539 -53.486 22.013 1.00 52.62 90 ILE A C 1
ATOM 686 O O . ILE A 1 90 ? 22.482 -54.095 22.091 1.00 52.62 90 ILE A O 1
ATOM 690 N N . ASN A 1 91 ? 23.695 -52.764 20.901 1.00 46.62 91 ASN A N 1
ATOM 691 C CA . ASN A 1 91 ? 24.860 -52.480 20.073 1.00 46.62 91 ASN A CA 1
ATOM 692 C C . ASN A 1 91 ? 24.536 -51.264 19.169 1.00 46.62 91 ASN A C 1
ATOM 694 O O . ASN A 1 91 ? 23.443 -51.206 18.607 1.00 46.62 91 ASN A O 1
ATOM 698 N N . LYS A 1 92 ? 25.470 -50.326 18.972 1.00 61.62 92 LYS A N 1
ATOM 699 C CA . LYS A 1 92 ? 25.414 -49.359 17.856 1.00 61.62 92 LYS A CA 1
ATOM 700 C C . LYS A 1 92 ? 26.359 -49.853 16.759 1.00 61.62 92 LYS A C 1
ATOM 702 O O . LYS A 1 92 ? 27.524 -50.072 17.083 1.00 61.62 92 LYS A O 1
ATOM 707 N N . PRO A 1 93 ? 25.967 -49.887 15.477 1.00 61.72 93 PRO A N 1
ATOM 708 C CA . PRO A 1 93 ? 26.935 -49.805 14.399 1.00 61.72 93 PRO A CA 1
ATOM 709 C C . PRO A 1 93 ? 27.131 -48.342 13.980 1.00 61.72 93 PRO A C 1
ATOM 711 O O . PRO A 1 93 ? 26.186 -47.613 13.680 1.00 61.72 93 PRO A O 1
ATOM 714 N N . ARG A 1 94 ? 28.400 -47.926 13.993 1.00 55.00 94 ARG A N 1
ATOM 715 C CA . ARG A 1 94 ? 28.927 -46.766 13.267 1.00 55.00 94 ARG A CA 1
ATOM 716 C C . ARG A 1 94 ? 28.814 -47.032 11.764 1.00 55.00 94 ARG A C 1
ATOM 718 O O . ARG A 1 94 ? 29.223 -48.103 11.326 1.00 55.00 94 ARG A O 1
ATOM 725 N N . TYR A 1 95 ? 28.399 -46.030 10.998 1.00 62.91 95 TYR A N 1
ATOM 726 C CA . TYR A 1 95 ? 28.769 -45.910 9.590 1.00 62.91 95 TYR A CA 1
ATOM 727 C C . TYR A 1 95 ? 29.463 -44.562 9.376 1.00 62.91 95 TYR A C 1
ATOM 729 O O . TYR A 1 95 ? 29.176 -43.605 10.097 1.00 62.91 95 TYR A O 1
ATOM 737 N N . PHE A 1 96 ? 30.459 -44.620 8.493 1.00 58.00 96 PHE A N 1
ATOM 738 C CA . PHE A 1 96 ? 31.558 -43.688 8.242 1.00 58.00 96 PHE A CA 1
ATOM 739 C C . PHE A 1 96 ? 31.142 -42.246 7.956 1.00 58.00 96 PHE A C 1
ATOM 741 O O . PHE A 1 96 ? 30.095 -42.054 7.301 1.00 58.00 96 PHE A O 1
#

pLDDT: mean 70.92, std 21.51, range [41.0, 98.44]

Radius of gyration: 29.9 Å; Cα contacts (8 Å, |Δi|>4): 12; chains: 1; bounding box: 46×72×52 Å

Mean predicted aligned error: 18.9 Å

Foldseek 3Di:
DPPPPPVVCPPDDDDDDDDDPVVVVVLVVVCVVVVHDSVVSVVVVVCVVVVDVPVVVVVVVVVPPDPPPDDDDDDDDDDDDDDDDDDDDDDDDDDD

Secondary structure (DSSP, 8-state):
--------------------HHHHHHHHHHHHHTTS-HHHHHHHHHHHHHH-HHHHHHHHTTSS-SS----PPP-----------------PPP--

Sequence (96 aa):
MNNRIRVLQRQPKRISITLSHNVHDALLTRSEDEGRSVSNLCAFLLEEALRDPLRNGQANMAYGQTNALNTGPGNGFNPSPGMAGKHPPINKPRYF

Solvent-accessible surface area (backbone atoms only — not comparable to full-atom values): 6945 Å² total; per-residue (Å²): 142,86,91,79,75,81,64,82,73,76,67,89,78,88,82,86,80,91,73,57,68,71,58,52,51,54,44,46,55,52,16,60,78,70,73,46,54,52,69,56,51,51,49,51,52,53,51,56,63,65,70,42,61,73,78,49,48,68,61,60,60,71,80,67,72,86,81,82,86,80,86,73,84,84,78,90,85,84,88,86,89,86,89,87,84,87,89,86,91,86,84,84,84,86,79,135